Protein AF-A0A8X6N9L2-F1 (afdb_monomer_lite)

Foldseek 3Di:
DLLPVPPDQPVVCCVVCLCVLLVVVQVVVCVVVVPDRDDPLLSSLLSQVVVQVVNCVVPVDGVVVSVDDHRDDDVVSVCPPPVNVVVVPDPVVVVVVVVVVVLVPDDPVRVVVVVVVVPD

Radius of gyration: 23.27 Å; chains: 1; bounding box: 47×38×63 Å

Organism: Nephila pilipes (NCBI:txid299642)

Sequence (120 aa):
MIVFCQVGDPIKLWGKYRESLSEDIRRRMGRENRNSEPVVDTVYNLCLILLEDIVTSMSGKSLLHFGLPEPIREQSIIINNRKFMSELAYDISRLIQVVSVGVSKFNHDQKKVYMMSKQC

pLDDT: mean 82.06, std 11.24, range [50.44, 94.06]

Structure (mmCIF, N/CA/C/O backbone):
data_AF-A0A8X6N9L2-F1
#
_entry.id   AF-A0A8X6N9L2-F1
#
loop_
_atom_site.group_PDB
_atom_site.id
_atom_site.type_symbol
_atom_site.label_atom_id
_atom_site.label_alt_id
_atom_site.label_comp_id
_atom_site.label_asym_id
_atom_site.label_entity_id
_atom_site.label_seq_id
_atom_site.pdbx_PDB_ins_code
_atom_site.Cartn_x
_atom_site.Cartn_y
_atom_site.Cartn_z
_atom_site.occupancy
_atom_site.B_iso_or_equiv
_atom_site.auth_seq_id
_atom_site.auth_comp_id
_atom_site.auth_asym_id
_atom_site.auth_atom_id
_atom_site.pdbx_PDB_model_num
ATOM 1 N N . MET A 1 1 ? -0.195 -6.252 -19.982 1.00 54.47 1 MET A N 1
ATOM 2 C CA . MET A 1 1 ? -0.234 -7.008 -18.713 1.00 54.47 1 MET A CA 1
ATOM 3 C C . MET A 1 1 ? 1.038 -7.839 -18.622 1.00 54.47 1 MET A C 1
ATOM 5 O O . MET A 1 1 ? 1.294 -8.598 -19.547 1.00 54.47 1 MET A O 1
ATOM 9 N N . ILE A 1 2 ? 1.848 -7.644 -17.577 1.00 66.44 2 ILE A N 1
ATOM 10 C CA . ILE A 1 2 ? 3.257 -8.095 -17.520 1.00 66.44 2 ILE A CA 1
ATOM 11 C C . ILE A 1 2 ? 3.404 -9.629 -17.498 1.00 66.44 2 ILE A C 1
ATOM 13 O O . ILE A 1 2 ? 4.391 -10.174 -17.975 1.00 66.44 2 ILE A O 1
ATOM 17 N N . VAL A 1 3 ? 2.378 -10.343 -17.030 1.00 65.25 3 VAL A N 1
ATOM 18 C CA . VAL A 1 3 ? 2.376 -11.815 -16.947 1.00 65.25 3 VAL A CA 1
ATOM 19 C C . VAL A 1 3 ? 2.285 -12.498 -18.318 1.00 65.25 3 VAL A C 1
ATOM 21 O O . VAL A 1 3 ? 2.833 -13.578 -18.502 1.00 65.25 3 VAL A O 1
ATOM 24 N N . PHE A 1 4 ? 1.632 -11.870 -19.302 1.00 66.69 4 PHE A N 1
ATOM 25 C CA . PHE A 1 4 ? 1.475 -12.416 -20.659 1.00 66.69 4 PHE A CA 1
ATOM 26 C C . PHE A 1 4 ? 2.497 -11.831 -21.643 1.00 66.69 4 PHE A C 1
ATOM 28 O O . PHE A 1 4 ? 2.228 -11.739 -22.839 1.00 66.69 4 PHE A O 1
ATOM 35 N N . CYS A 1 5 ? 3.661 -11.399 -21.150 1.00 57.50 5 CYS A N 1
ATOM 36 C CA . CYS A 1 5 ? 4.711 -10.723 -21.916 1.00 57.50 5 CYS A CA 1
ATOM 37 C C . CYS A 1 5 ? 5.433 -11.607 -22.959 1.00 57.50 5 CYS A C 1
ATOM 39 O O . CYS A 1 5 ? 6.631 -11.465 -23.169 1.00 57.50 5 CYS A O 1
ATOM 41 N N . GLN A 1 6 ? 4.718 -12.453 -23.704 1.00 58.94 6 GLN A N 1
ATOM 42 C CA . GLN A 1 6 ? 5.256 -13.126 -24.893 1.00 58.94 6 GLN A CA 1
ATOM 43 C C . GLN A 1 6 ? 5.662 -12.134 -26.010 1.00 58.94 6 GLN A C 1
ATOM 45 O O . GLN A 1 6 ? 6.300 -12.542 -26.972 1.00 58.94 6 GLN A O 1
ATOM 50 N N . VAL A 1 7 ? 5.328 -10.836 -25.892 1.00 57.47 7 VAL A N 1
ATOM 51 C CA . VAL A 1 7 ? 5.539 -9.820 -26.946 1.00 57.47 7 VAL A CA 1
ATOM 52 C C . VAL A 1 7 ? 6.275 -8.554 -26.459 1.00 57.47 7 VAL A C 1
ATOM 54 O O . VAL A 1 7 ? 6.546 -7.661 -27.257 1.00 57.47 7 VAL A O 1
ATOM 57 N N . GLY A 1 8 ? 6.627 -8.423 -25.171 1.00 66.56 8 GLY A N 1
ATOM 58 C CA . GLY A 1 8 ? 7.213 -7.173 -24.659 1.00 66.56 8 GLY A CA 1
ATOM 59 C C . GLY A 1 8 ? 8.080 -7.322 -23.413 1.00 66.56 8 GLY A C 1
ATOM 60 O O . GLY A 1 8 ? 7.733 -8.050 -22.492 1.00 66.56 8 GLY A O 1
ATOM 61 N N . ASP A 1 9 ? 9.188 -6.583 -23.383 1.00 82.81 9 ASP A N 1
ATOM 62 C CA . ASP A 1 9 ? 10.159 -6.534 -22.284 1.00 82.81 9 ASP A CA 1
ATOM 63 C C . ASP A 1 9 ? 9.574 -5.786 -21.059 1.00 82.81 9 ASP A C 1
ATOM 65 O O . ASP A 1 9 ? 9.297 -4.581 -21.159 1.00 82.81 9 ASP A O 1
ATOM 69 N N . PRO A 1 10 ? 9.368 -6.467 -19.910 1.00 83.62 10 PRO A N 1
ATOM 70 C CA . PRO A 1 10 ? 8.803 -5.876 -18.696 1.00 83.62 10 PRO A CA 1
ATOM 71 C C . PRO A 1 10 ? 9.548 -4.634 -18.202 1.00 83.62 10 PRO A C 1
ATOM 73 O O . PRO A 1 10 ? 8.911 -3.677 -17.759 1.00 83.62 10 PRO A O 1
ATOM 76 N N . ILE A 1 11 ? 10.877 -4.609 -18.323 1.00 87.38 11 ILE A N 1
ATOM 77 C CA . ILE A 1 11 ? 11.717 -3.501 -17.852 1.00 87.38 11 ILE A CA 1
ATOM 78 C C . ILE A 1 11 ? 11.504 -2.277 -18.741 1.00 87.38 11 ILE A C 1
ATOM 80 O O . ILE A 1 11 ? 11.330 -1.162 -18.243 1.00 87.38 11 ILE A O 1
ATOM 84 N N . LYS A 1 12 ? 11.442 -2.473 -20.065 1.00 87.50 12 LYS A N 1
ATOM 85 C CA . LYS A 1 12 ? 11.141 -1.383 -21.010 1.00 87.50 12 LYS A CA 1
ATOM 86 C C . LYS A 1 12 ? 9.737 -0.829 -20.801 1.00 87.50 12 LYS A C 1
ATOM 88 O O . LYS A 1 12 ? 9.544 0.385 -20.862 1.00 87.50 12 LYS A O 1
ATOM 93 N N . LEU A 1 13 ? 8.760 -1.698 -20.539 1.00 86.88 13 LEU A N 1
ATOM 94 C CA . LEU A 1 13 ? 7.394 -1.279 -20.224 1.00 86.88 13 LEU A CA 1
ATOM 95 C C . LEU A 1 13 ? 7.345 -0.471 -18.927 1.00 86.88 13 LEU A C 1
ATOM 97 O O . LEU A 1 13 ? 6.737 0.597 -18.910 1.00 86.88 13 LEU A O 1
ATOM 101 N N . TRP A 1 14 ? 8.022 -0.930 -17.874 1.00 89.06 14 TRP A N 1
ATOM 102 C CA . TRP A 1 14 ? 8.131 -0.184 -16.625 1.00 89.06 14 TRP A CA 1
ATOM 103 C C . TRP A 1 14 ? 8.766 1.190 -16.844 1.00 89.06 14 TRP A C 1
ATOM 105 O O . TRP A 1 14 ? 8.166 2.201 -16.492 1.00 89.06 14 TRP A O 1
ATOM 115 N N . GLY A 1 15 ? 9.919 1.262 -17.513 1.00 88.75 15 GLY A N 1
ATOM 116 C CA . GLY A 1 15 ? 10.584 2.534 -17.807 1.00 88.75 15 GLY A CA 1
ATOM 117 C C . GLY A 1 15 ? 9.705 3.515 -18.590 1.00 88.75 15 GLY A C 1
ATOM 118 O O . GLY A 1 15 ? 9.709 4.708 -18.296 1.00 88.75 15 GLY A O 1
ATOM 119 N N . LYS A 1 16 ? 8.909 3.017 -19.546 1.00 90.31 16 LYS A N 1
ATOM 120 C CA . LYS A 1 16 ? 8.031 3.842 -20.388 1.00 90.31 16 LYS A CA 1
ATOM 121 C C . LYS A 1 16 ? 6.752 4.295 -19.680 1.00 90.31 16 LYS A C 1
ATOM 123 O O . LYS A 1 16 ? 6.291 5.405 -19.927 1.00 90.31 16 LYS A O 1
ATOM 128 N N . TYR A 1 17 ? 6.157 3.441 -18.848 1.00 89.50 17 TYR A N 1
ATOM 129 C CA . TYR A 1 17 ? 4.810 3.659 -18.311 1.00 89.50 17 TYR A CA 1
ATOM 130 C C . TYR A 1 17 ? 4.758 3.927 -16.800 1.00 89.50 17 TYR A C 1
ATOM 132 O O . TYR A 1 17 ? 3.687 4.277 -16.314 1.00 89.50 17 TYR A O 1
ATOM 140 N N . ARG A 1 18 ? 5.869 3.838 -16.050 1.00 89.31 18 ARG A N 1
ATOM 141 C CA . ARG A 1 18 ? 5.887 4.057 -14.584 1.00 89.31 18 ARG A CA 1
ATOM 142 C C . ARG A 1 18 ? 5.290 5.392 -14.140 1.00 89.31 18 ARG A C 1
ATOM 144 O O . ARG A 1 18 ? 4.626 5.444 -13.110 1.00 89.31 18 ARG A O 1
ATOM 151 N N . GLU A 1 19 ? 5.477 6.460 -14.919 1.00 90.75 19 GLU A N 1
ATOM 152 C CA . GLU A 1 19 ? 4.874 7.768 -14.629 1.00 90.75 19 GLU A CA 1
ATOM 153 C C . GLU A 1 19 ? 3.352 7.695 -14.648 1.00 90.75 19 GLU A C 1
ATOM 155 O O . GLU A 1 19 ? 2.696 8.103 -13.695 1.00 90.75 19 GLU A O 1
ATOM 160 N N . SER A 1 20 ? 2.805 7.125 -15.720 1.00 90.25 20 SER A N 1
ATOM 161 C CA . SER A 1 20 ? 1.365 6.992 -15.909 1.00 90.25 20 SER A CA 1
ATOM 162 C C . SER A 1 20 ? 0.759 6.005 -14.911 1.00 90.25 20 SER A C 1
ATOM 164 O O . SER A 1 20 ? -0.284 6.290 -14.333 1.00 90.25 20 SER A O 1
ATOM 166 N N . LEU A 1 21 ? 1.437 4.885 -14.639 1.00 89.19 21 LEU A N 1
ATOM 167 C CA . LEU A 1 21 ? 0.983 3.884 -13.667 1.00 89.19 21 LEU A CA 1
ATOM 168 C C . LEU A 1 21 ? 0.936 4.432 -12.234 1.00 89.19 21 LEU A C 1
ATOM 170 O O . LEU A 1 21 ? 0.100 4.011 -11.439 1.00 89.19 21 LEU A O 1
ATOM 174 N N . SER A 1 22 ? 1.819 5.374 -11.904 1.00 90.25 22 SER A N 1
ATOM 175 C CA . SER A 1 22 ? 1.922 5.950 -10.562 1.00 90.25 22 SER A CA 1
ATOM 176 C C . SER A 1 22 ? 1.199 7.293 -10.402 1.00 90.25 22 SER A C 1
ATOM 178 O O . SER A 1 22 ? 1.213 7.879 -9.317 1.00 90.25 22 SER A O 1
ATOM 180 N N . GLU A 1 23 ? 0.549 7.795 -11.455 1.00 90.94 23 GLU A N 1
ATOM 181 C CA . GLU A 1 23 ? -0.093 9.112 -11.461 1.00 90.94 23 GLU A CA 1
ATOM 182 C C . GLU A 1 23 ? -1.187 9.226 -10.391 1.00 90.94 23 GLU A C 1
ATOM 184 O O . GLU A 1 23 ? -1.212 10.182 -9.612 1.00 90.94 23 GLU A O 1
ATOM 189 N N . ASP A 1 24 ? -2.062 8.227 -10.294 1.00 87.00 24 ASP A N 1
ATOM 190 C CA . ASP A 1 24 ? -3.152 8.236 -9.317 1.00 87.00 24 ASP A CA 1
ATOM 191 C C . ASP A 1 24 ? -2.642 8.124 -7.875 1.00 87.00 24 ASP A C 1
ATOM 193 O O . ASP A 1 24 ? -3.193 8.757 -6.970 1.00 87.00 24 ASP A O 1
ATOM 197 N N . ILE A 1 25 ? -1.542 7.395 -7.661 1.00 87.12 25 ILE A N 1
ATOM 198 C CA . ILE A 1 25 ? -0.862 7.298 -6.361 1.00 87.12 25 ILE A CA 1
ATOM 199 C C . ILE A 1 25 ? -0.308 8.669 -5.963 1.00 87.12 25 ILE A C 1
ATOM 201 O O . ILE A 1 25 ? -0.522 9.126 -4.841 1.00 87.12 25 ILE A O 1
ATOM 205 N N . ARG A 1 26 ? 0.340 9.368 -6.899 1.00 88.19 26 ARG A N 1
ATOM 206 C CA . ARG A 1 26 ? 0.885 10.718 -6.696 1.00 88.19 26 ARG A CA 1
ATOM 207 C C . ARG A 1 26 ? -0.209 11.728 -6.368 1.00 88.19 26 ARG A C 1
ATOM 209 O O . ARG A 1 26 ? -0.101 12.458 -5.384 1.00 88.19 26 ARG A O 1
ATOM 216 N N . ARG A 1 27 ? -1.297 11.726 -7.146 1.00 86.00 27 ARG A N 1
ATOM 217 C CA . ARG A 1 27 ? -2.474 12.577 -6.904 1.00 86.00 27 ARG A CA 1
ATOM 218 C C . ARG A 1 27 ? -3.084 12.310 -5.536 1.00 86.00 27 ARG A C 1
ATOM 220 O O . ARG A 1 27 ? -3.485 13.247 -4.850 1.00 86.00 27 ARG A O 1
ATOM 227 N N . ARG A 1 28 ? -3.167 11.042 -5.134 1.00 83.38 28 ARG A N 1
ATOM 228 C CA . ARG A 1 28 ? -3.687 10.657 -3.826 1.00 83.38 28 ARG A CA 1
ATOM 229 C C . ARG A 1 28 ? -2.804 11.178 -2.693 1.00 83.38 28 ARG A C 1
ATOM 231 O O . ARG A 1 28 ? -3.315 11.858 -1.809 1.00 83.38 28 ARG A O 1
ATOM 238 N N . MET A 1 29 ? -1.503 10.911 -2.754 1.00 81.69 29 MET A N 1
ATOM 239 C CA . MET A 1 29 ? -0.553 11.346 -1.728 1.00 81.69 29 MET A CA 1
ATOM 240 C C . MET A 1 29 ? -0.514 12.876 -1.596 1.00 81.69 29 MET A C 1
ATOM 242 O O . MET A 1 29 ? -0.447 13.386 -0.483 1.00 81.69 29 MET A O 1
ATOM 246 N N . GLY A 1 30 ? -0.631 13.615 -2.706 1.00 80.56 30 GLY A N 1
ATOM 247 C CA . GLY A 1 30 ? -0.714 15.082 -2.684 1.00 80.56 30 GLY A CA 1
ATOM 248 C C . GLY A 1 30 ? -2.017 15.630 -2.081 1.00 80.56 30 GLY A C 1
ATOM 249 O O . GLY A 1 30 ? -2.027 16.713 -1.505 1.00 80.56 30 GLY A O 1
ATOM 250 N N . ARG A 1 31 ? -3.132 14.889 -2.159 1.00 79.94 31 ARG A N 1
ATOM 251 C CA . ARG A 1 31 ? -4.384 15.269 -1.472 1.00 79.94 31 ARG A CA 1
ATOM 252 C C . ARG A 1 31 ? -4.306 15.048 0.036 1.00 79.94 31 ARG A C 1
ATOM 254 O O . ARG A 1 31 ? -4.912 15.810 0.787 1.00 79.94 31 ARG A O 1
ATOM 261 N N . GLU A 1 32 ? -3.606 13.998 0.455 1.00 73.00 32 GLU A N 1
ATOM 262 C CA . GLU A 1 32 ? -3.410 13.645 1.865 1.00 73.00 32 GLU A CA 1
ATOM 263 C C . GLU A 1 32 ? -2.365 14.569 2.526 1.00 73.00 32 GLU A C 1
ATOM 265 O O . GLU A 1 32 ? -2.593 15.057 3.631 1.00 73.00 32 GLU A O 1
ATOM 270 N N . ASN A 1 33 ? -1.288 14.924 1.814 1.00 69.50 33 ASN A N 1
ATOM 271 C CA . ASN A 1 33 ? -0.247 15.851 2.268 1.00 69.50 33 ASN A CA 1
ATOM 272 C C . ASN A 1 33 ? -0.389 17.225 1.601 1.00 69.50 33 ASN A C 1
ATOM 274 O O . ASN A 1 33 ? 0.317 17.543 0.648 1.00 69.50 33 ASN A O 1
ATOM 278 N N . ARG A 1 34 ? -1.279 18.074 2.133 1.00 63.25 34 ARG A N 1
ATOM 279 C CA . ARG A 1 34 ? -1.603 19.400 1.557 1.00 63.25 34 ARG A CA 1
ATOM 280 C C . ARG A 1 34 ? -0.407 20.344 1.328 1.00 63.25 34 ARG A C 1
ATOM 282 O O . ARG A 1 34 ? -0.564 21.296 0.575 1.00 63.25 34 ARG A O 1
ATOM 289 N N . ASN A 1 35 ? 0.753 20.089 1.944 1.00 59.62 35 ASN A N 1
ATOM 290 C CA . ASN A 1 35 ? 1.902 21.002 1.944 1.00 59.62 35 ASN A CA 1
ATOM 291 C C . ASN A 1 35 ? 3.229 20.374 1.470 1.00 59.62 35 ASN A C 1
ATOM 293 O O . ASN A 1 35 ? 4.262 21.028 1.582 1.00 59.62 35 ASN A O 1
ATOM 297 N N . SER A 1 36 ? 3.241 19.132 0.973 1.00 67.19 36 SER A N 1
ATOM 298 C CA . SER A 1 36 ? 4.478 18.497 0.493 1.00 67.19 36 SER A CA 1
ATOM 299 C C . SER A 1 36 ? 4.208 17.641 -0.731 1.00 67.19 36 SER A C 1
ATOM 301 O O . SER A 1 36 ? 3.306 16.802 -0.717 1.00 67.19 36 SER A O 1
ATOM 303 N N . GLU A 1 37 ? 5.030 17.802 -1.769 1.00 70.62 37 GLU A N 1
ATOM 304 C CA . GLU A 1 37 ? 5.040 16.837 -2.862 1.00 70.62 37 GLU A CA 1
ATOM 305 C C . GLU A 1 37 ? 5.447 15.456 -2.329 1.00 70.62 37 GLU A C 1
ATOM 307 O O . GLU A 1 37 ? 6.298 15.359 -1.436 1.00 70.62 37 GLU A O 1
ATOM 312 N N . PRO A 1 38 ? 4.818 14.378 -2.825 1.00 70.50 38 PRO A N 1
ATOM 313 C CA . PRO A 1 38 ? 5.180 13.035 -2.421 1.00 70.50 38 PRO A CA 1
ATOM 314 C C . PRO A 1 38 ? 6.566 12.671 -2.953 1.00 70.50 38 PRO A C 1
ATOM 316 O O . PRO A 1 38 ? 6.892 12.938 -4.109 1.00 70.50 38 PRO A O 1
ATOM 319 N N . VAL A 1 39 ? 7.360 12.005 -2.117 1.00 81.25 39 VAL A N 1
ATOM 320 C CA . VAL A 1 39 ? 8.677 11.490 -2.502 1.00 81.25 39 VAL A CA 1
ATOM 321 C C . VAL A 1 39 ? 8.514 10.512 -3.671 1.00 81.25 39 VAL A C 1
ATOM 323 O O . VAL A 1 39 ? 7.753 9.545 -3.586 1.00 81.25 39 VAL A O 1
ATOM 326 N N . VAL A 1 40 ? 9.222 10.780 -4.772 1.00 81.50 40 VAL A N 1
ATOM 327 C CA . VAL A 1 40 ? 9.111 10.043 -6.044 1.00 81.50 40 VAL A CA 1
ATOM 328 C C . VAL A 1 40 ? 9.363 8.544 -5.854 1.00 81.50 40 VAL A C 1
ATOM 330 O O . VAL A 1 40 ? 8.593 7.721 -6.352 1.00 81.50 40 VAL A O 1
ATOM 333 N N . ASP A 1 41 ? 10.367 8.185 -5.054 1.00 85.12 41 ASP A N 1
ATOM 334 C CA . ASP A 1 41 ? 10.693 6.787 -4.762 1.00 85.12 41 ASP A CA 1
ATOM 335 C C . ASP A 1 41 ? 9.553 6.071 -4.026 1.00 85.12 41 ASP A C 1
ATOM 337 O O . ASP A 1 41 ? 9.209 4.939 -4.365 1.00 85.12 41 ASP A O 1
ATOM 341 N N . THR A 1 42 ? 8.884 6.744 -3.084 1.00 84.25 42 THR A N 1
ATOM 342 C CA . THR A 1 42 ? 7.716 6.193 -2.378 1.00 84.25 42 THR A CA 1
ATOM 343 C C . THR A 1 42 ? 6.551 5.942 -3.336 1.00 84.25 42 THR A C 1
ATOM 345 O O . THR A 1 42 ? 5.863 4.927 -3.228 1.00 84.25 42 THR A O 1
ATOM 348 N N . VAL A 1 43 ? 6.336 6.847 -4.296 1.00 87.50 43 VAL A N 1
ATOM 349 C CA . VAL A 1 43 ? 5.270 6.743 -5.302 1.00 87.50 43 VAL A CA 1
ATOM 350 C C . VAL A 1 43 ? 5.501 5.551 -6.233 1.00 87.50 43 VAL A C 1
ATOM 352 O O . VAL A 1 43 ? 4.577 4.767 -6.470 1.00 87.50 43 VAL A O 1
ATOM 355 N N . TYR A 1 44 ? 6.726 5.365 -6.725 1.00 90.38 44 TYR A N 1
ATOM 356 C CA . TYR A 1 44 ? 7.056 4.198 -7.543 1.00 90.38 44 TYR A CA 1
ATOM 357 C C . TYR A 1 44 ? 7.032 2.899 -6.747 1.00 90.38 44 TYR A C 1
ATOM 359 O O . TYR A 1 44 ? 6.541 1.895 -7.255 1.00 90.38 44 TYR A O 1
ATOM 367 N N . ASN A 1 45 ? 7.509 2.913 -5.503 1.00 89.50 45 ASN A N 1
ATOM 368 C CA . ASN A 1 45 ? 7.492 1.737 -4.644 1.00 89.50 45 ASN A CA 1
ATOM 369 C C . ASN A 1 45 ? 6.057 1.255 -4.375 1.00 89.50 45 ASN A C 1
ATOM 371 O O . ASN A 1 45 ? 5.753 0.081 -4.562 1.00 89.50 45 ASN A O 1
ATOM 375 N N . LEU A 1 46 ? 5.136 2.171 -4.053 1.00 88.06 46 LEU A N 1
ATOM 376 C CA . LEU A 1 46 ? 3.703 1.868 -3.941 1.00 88.06 46 LEU A CA 1
ATOM 377 C C . LEU A 1 46 ? 3.126 1.287 -5.235 1.00 88.06 46 LEU A C 1
ATOM 379 O O . LEU A 1 46 ? 2.341 0.340 -5.203 1.00 88.06 46 LEU A O 1
ATOM 383 N N . CYS A 1 47 ? 3.526 1.842 -6.377 1.00 90.50 47 CYS A N 1
ATOM 384 C CA . CYS A 1 47 ? 3.112 1.329 -7.674 1.00 90.50 47 CYS A CA 1
ATOM 385 C C . CYS A 1 47 ? 3.614 -0.105 -7.904 1.00 90.50 47 CYS A C 1
ATOM 387 O O . CYS A 1 47 ? 2.858 -0.932 -8.413 1.00 90.50 47 CYS A O 1
ATOM 389 N N . LEU A 1 48 ? 4.856 -0.412 -7.515 1.00 91.19 48 LEU A N 1
ATOM 390 C CA . LEU A 1 48 ? 5.430 -1.756 -7.604 1.00 91.19 48 LEU A CA 1
ATOM 391 C C . LEU A 1 48 ? 4.729 -2.743 -6.665 1.00 91.19 48 LEU A C 1
ATOM 393 O O . LEU A 1 48 ? 4.467 -3.861 -7.089 1.00 91.19 48 LEU A O 1
ATOM 397 N N . ILE A 1 49 ? 4.349 -2.338 -5.447 1.00 89.44 49 ILE A N 1
ATOM 398 C CA . ILE A 1 49 ? 3.573 -3.183 -4.519 1.00 89.44 49 ILE A CA 1
ATOM 399 C C . ILE A 1 49 ? 2.249 -3.614 -5.165 1.00 89.44 49 ILE A C 1
ATOM 401 O O . ILE A 1 49 ? 1.946 -4.803 -5.232 1.00 89.44 49 ILE A O 1
ATOM 405 N N . LEU A 1 50 ? 1.478 -2.654 -5.690 1.00 88.50 50 LEU A N 1
ATOM 406 C CA . LEU A 1 50 ? 0.191 -2.944 -6.334 1.00 88.50 50 LEU A CA 1
ATOM 407 C C . LEU A 1 50 ? 0.363 -3.819 -7.578 1.00 88.50 50 LEU A C 1
ATOM 409 O O . LEU A 1 50 ? -0.432 -4.725 -7.834 1.00 88.50 50 LEU A O 1
ATOM 413 N N . LEU A 1 51 ? 1.409 -3.548 -8.356 1.00 89.00 51 LEU A N 1
ATOM 414 C CA . LEU A 1 51 ? 1.746 -4.336 -9.530 1.00 89.00 51 LEU A CA 1
ATOM 415 C C . LEU A 1 51 ? 2.126 -5.772 -9.151 1.00 89.00 51 LEU A C 1
ATOM 417 O O . LEU A 1 51 ? 1.710 -6.705 -9.834 1.00 89.00 51 LEU A O 1
ATOM 421 N N . GLU A 1 52 ? 2.877 -5.955 -8.067 1.00 90.25 52 GLU A N 1
ATOM 422 C CA . GLU A 1 52 ? 3.261 -7.266 -7.557 1.00 90.25 52 GLU A CA 1
ATOM 423 C C . GLU A 1 52 ? 2.057 -8.066 -7.072 1.00 90.25 52 GLU A C 1
ATOM 425 O O . GLU A 1 52 ? 1.968 -9.250 -7.384 1.00 90.25 52 GLU A O 1
ATOM 430 N N . ASP A 1 53 ? 1.104 -7.443 -6.380 1.00 88.06 53 ASP A N 1
ATOM 431 C CA . ASP A 1 53 ? -0.115 -8.123 -5.928 1.00 88.06 53 ASP A CA 1
ATOM 432 C C . ASP A 1 53 ? -0.930 -8.647 -7.130 1.00 88.06 53 ASP A C 1
ATOM 434 O O . ASP A 1 53 ? -1.391 -9.794 -7.145 1.00 88.06 53 ASP A O 1
ATOM 438 N N . ILE A 1 54 ? -1.043 -7.846 -8.198 1.00 87.44 54 ILE A N 1
ATOM 439 C CA . ILE A 1 54 ? -1.700 -8.257 -9.449 1.00 87.44 54 ILE A CA 1
ATOM 440 C C . ILE A 1 54 ? -0.907 -9.383 -10.126 1.00 87.44 54 ILE A C 1
ATOM 442 O O . ILE A 1 54 ? -1.472 -10.412 -10.485 1.00 87.44 54 ILE A O 1
ATOM 446 N N . VAL A 1 55 ? 0.406 -9.232 -10.291 1.00 87.31 55 VAL A N 1
ATOM 447 C CA . VAL A 1 55 ? 1.244 -10.232 -10.972 1.00 87.31 55 VAL A CA 1
ATOM 448 C C . VAL A 1 55 ? 1.272 -11.557 -10.208 1.00 87.31 55 VAL A C 1
ATOM 450 O O . VAL A 1 55 ? 1.136 -12.618 -10.822 1.00 87.31 55 VAL A O 1
ATOM 453 N N . THR A 1 56 ? 1.372 -11.509 -8.883 1.00 88.31 56 THR A N 1
ATOM 454 C CA . THR A 1 56 ? 1.376 -12.690 -8.015 1.00 88.31 56 THR A CA 1
ATOM 455 C C . THR A 1 56 ? 0.021 -13.387 -8.045 1.00 88.31 56 THR A C 1
ATOM 457 O O . THR A 1 56 ? -0.023 -14.600 -8.225 1.00 88.31 56 THR A O 1
ATOM 460 N N . SER A 1 57 ? -1.091 -12.646 -7.963 1.00 87.94 57 SER A N 1
ATOM 461 C CA . SER A 1 57 ? -2.435 -13.247 -8.035 1.00 87.94 57 SER A CA 1
ATOM 462 C C . SER A 1 57 ? -2.721 -13.933 -9.375 1.00 87.94 57 SER A C 1
ATOM 464 O O . SER A 1 57 ? -3.448 -14.922 -9.417 1.00 87.94 57 SER A O 1
ATOM 466 N N . MET A 1 58 ? -2.127 -13.447 -10.466 1.00 85.12 58 MET A N 1
ATOM 467 C CA . MET A 1 58 ? -2.340 -13.997 -11.805 1.00 85.12 58 MET A CA 1
ATOM 468 C C . MET A 1 58 ? -1.365 -15.111 -12.192 1.00 85.12 58 MET A C 1
ATOM 470 O O . MET A 1 58 ? -1.725 -15.991 -12.969 1.00 85.12 58 MET A O 1
ATOM 474 N N . SER A 1 59 ? -0.119 -15.050 -11.720 1.00 85.75 59 SER A N 1
ATOM 475 C CA . SER A 1 59 ? 0.969 -15.926 -12.183 1.00 85.75 59 SER A CA 1
ATOM 476 C C . SER A 1 59 ? 1.569 -16.816 -11.100 1.00 85.75 59 SER A C 1
ATOM 478 O O . SER A 1 59 ? 2.290 -17.759 -11.421 1.00 85.75 59 SER A O 1
ATOM 480 N N . GLY A 1 60 ? 1.323 -16.496 -9.828 1.00 86.50 60 GLY A N 1
ATOM 481 C CA . GLY A 1 60 ? 1.998 -17.098 -8.679 1.00 86.50 60 GLY A CA 1
ATOM 482 C C . GLY A 1 60 ? 3.477 -16.720 -8.538 1.00 86.50 60 GLY A C 1
ATOM 483 O O . GLY A 1 60 ? 4.157 -17.278 -7.684 1.00 86.50 60 GLY A O 1
ATOM 484 N N . LYS A 1 61 ? 4.002 -15.810 -9.370 1.00 87.62 61 LYS A N 1
ATOM 485 C CA . LYS A 1 61 ? 5.418 -15.413 -9.386 1.00 87.62 61 LYS A CA 1
ATOM 486 C C . LYS A 1 61 ? 5.592 -13.954 -8.968 1.00 87.62 61 LYS A C 1
ATOM 488 O O . LYS A 1 61 ? 4.718 -13.133 -9.236 1.00 87.62 61 LYS A O 1
ATOM 493 N N . SER A 1 62 ? 6.737 -13.638 -8.363 1.00 87.62 62 SER A N 1
ATOM 494 C CA . SER A 1 62 ? 7.105 -12.272 -7.972 1.00 87.62 62 SER A CA 1
ATOM 495 C C . SER A 1 62 ? 7.573 -11.429 -9.160 1.00 87.62 62 SER A C 1
ATOM 497 O O . SER A 1 62 ? 7.904 -11.952 -10.231 1.00 87.62 62 SER A O 1
ATOM 499 N N . LEU A 1 63 ? 7.656 -10.110 -8.961 1.00 88.00 63 LEU A N 1
ATOM 500 C CA . LEU A 1 63 ? 8.152 -9.174 -9.978 1.00 88.00 63 LEU A CA 1
ATOM 501 C C . LEU A 1 63 ? 9.606 -9.445 -10.391 1.00 88.00 63 LEU A C 1
ATOM 503 O O . LEU A 1 63 ? 9.947 -9.272 -11.565 1.00 88.00 63 LEU A O 1
ATOM 507 N N . LEU A 1 64 ? 10.427 -9.956 -9.468 1.00 88.12 64 LEU A N 1
ATOM 508 C CA . LEU A 1 64 ? 11.809 -10.361 -9.741 1.00 88.12 64 LEU A CA 1
ATOM 509 C C . LEU A 1 64 ? 11.907 -11.391 -10.871 1.00 88.12 64 LEU A C 1
ATOM 511 O O . LEU A 1 64 ? 12.831 -11.331 -11.679 1.00 88.12 64 LEU A O 1
ATOM 515 N N . HIS A 1 65 ? 10.931 -12.298 -10.991 1.00 86.81 65 HIS A N 1
ATOM 516 C CA . HIS A 1 65 ? 10.910 -13.289 -12.071 1.00 86.81 65 HIS A CA 1
ATOM 517 C C . HIS A 1 65 ? 10.808 -12.653 -13.468 1.00 86.81 65 HIS A C 1
ATOM 519 O O . HIS A 1 65 ? 11.191 -13.263 -14.462 1.00 86.81 65 HIS A O 1
ATOM 525 N N . PHE A 1 66 ? 10.303 -11.422 -13.541 1.00 85.75 66 PHE A N 1
ATOM 526 C CA . PHE A 1 66 ? 10.154 -10.645 -14.768 1.00 85.75 66 PHE A CA 1
ATOM 527 C C . PHE A 1 66 ? 11.260 -9.586 -14.930 1.00 85.75 66 PHE A C 1
ATOM 529 O O . PHE A 1 66 ? 11.181 -8.763 -15.840 1.00 85.75 66 PHE A O 1
ATOM 536 N N . GLY A 1 67 ? 12.283 -9.592 -14.064 1.00 86.19 67 GLY A N 1
ATOM 537 C CA . GLY A 1 67 ? 13.402 -8.643 -14.091 1.00 86.19 67 GLY A CA 1
ATOM 538 C C . GLY A 1 67 ? 13.068 -7.250 -13.548 1.00 86.19 67 GLY A C 1
ATOM 539 O O . GLY A 1 67 ? 13.825 -6.307 -13.772 1.00 86.19 67 GLY A O 1
ATOM 540 N N . LEU A 1 68 ? 11.933 -7.097 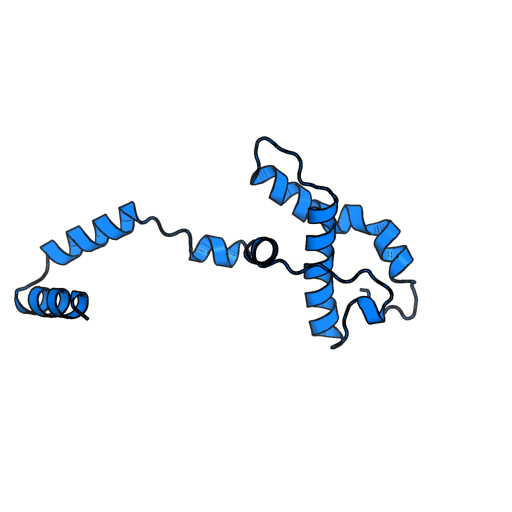-12.863 1.00 88.81 68 LEU A N 1
ATOM 541 C CA . LEU A 1 68 ? 11.516 -5.830 -12.266 1.00 88.81 68 LEU A CA 1
ATOM 542 C C . LEU A 1 68 ? 12.074 -5.664 -10.843 1.00 88.81 68 LEU A C 1
ATOM 544 O O . LEU A 1 68 ? 12.361 -6.669 -10.188 1.00 88.81 68 LEU A O 1
ATOM 548 N N . PRO A 1 69 ? 12.210 -4.417 -10.349 1.00 88.00 69 PRO A N 1
ATOM 549 C CA . PRO A 1 69 ? 12.641 -4.164 -8.979 1.00 88.00 69 PRO A CA 1
ATOM 550 C C . PRO A 1 69 ? 11.665 -4.772 -7.970 1.00 88.00 69 PRO A C 1
ATOM 552 O O . PRO A 1 69 ? 10.448 -4.695 -8.156 1.00 88.00 69 PRO A O 1
ATOM 555 N N . GLU A 1 70 ? 12.205 -5.341 -6.895 1.00 86.00 70 GLU A N 1
ATOM 556 C CA . GLU A 1 70 ? 1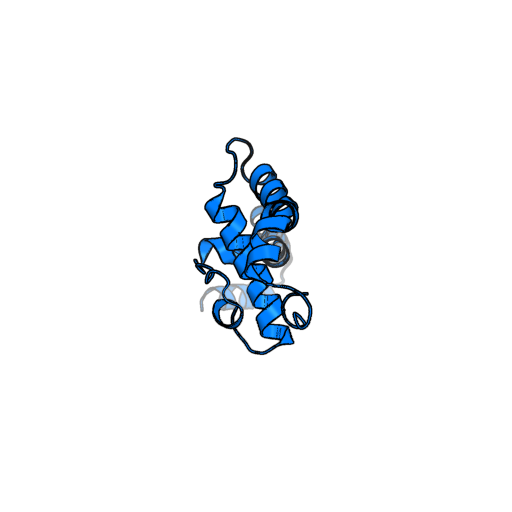1.399 -5.850 -5.789 1.00 86.00 70 GLU A CA 1
ATOM 557 C C . GLU A 1 70 ? 10.864 -4.677 -4.951 1.00 86.00 70 GLU A C 1
ATOM 559 O O . GLU A 1 70 ? 11.637 -3.784 -4.584 1.00 86.00 70 GLU A O 1
ATOM 564 N N . PRO A 1 71 ? 9.552 -4.624 -4.676 1.00 87.50 71 PRO A N 1
ATOM 565 C CA . PRO A 1 71 ? 8.986 -3.561 -3.864 1.00 87.50 71 PRO A CA 1
ATOM 566 C C . PRO A 1 71 ? 9.364 -3.709 -2.387 1.00 87.50 71 PRO A C 1
ATOM 568 O O . PRO A 1 71 ? 9.331 -4.794 -1.809 1.00 87.50 71 PRO A O 1
ATOM 571 N N . ILE A 1 72 ? 9.621 -2.580 -1.735 1.00 86.75 72 ILE A N 1
ATOM 572 C CA . ILE A 1 72 ? 9.871 -2.501 -0.297 1.00 86.75 72 ILE A CA 1
ATOM 573 C C . ILE A 1 72 ? 8.528 -2.394 0.427 1.00 86.75 72 ILE A C 1
ATOM 575 O O . ILE A 1 72 ? 7.851 -1.363 0.391 1.00 86.75 72 ILE A O 1
ATOM 579 N N . ARG A 1 73 ? 8.132 -3.470 1.103 1.00 80.25 73 ARG A N 1
ATOM 580 C CA . ARG A 1 73 ? 6.867 -3.571 1.839 1.00 80.25 73 ARG A CA 1
ATOM 581 C C . ARG A 1 73 ? 7.031 -3.100 3.286 1.00 80.25 73 ARG A C 1
ATOM 583 O O . ARG A 1 73 ? 7.067 -3.908 4.207 1.00 80.25 73 ARG A O 1
ATOM 590 N N . GLU A 1 74 ? 7.112 -1.788 3.501 1.00 73.69 74 GLU A N 1
ATOM 591 C CA . GLU A 1 74 ? 6.979 -1.237 4.857 1.00 73.69 74 GLU A CA 1
ATOM 592 C C . GLU A 1 74 ? 5.507 -1.204 5.288 1.00 73.69 74 GLU A C 1
ATOM 594 O O . GLU A 1 74 ? 4.628 -0.791 4.528 1.00 73.69 74 GLU A O 1
ATOM 599 N N . GLN A 1 75 ? 5.224 -1.603 6.532 1.00 60.75 75 GLN A N 1
ATOM 600 C CA . GLN A 1 75 ? 3.860 -1.675 7.072 1.00 60.75 75 GLN A CA 1
ATOM 601 C C . GLN A 1 75 ? 3.104 -0.337 6.945 1.00 60.75 75 GLN A C 1
ATOM 603 O O . GLN A 1 75 ? 1.916 -0.316 6.629 1.00 60.75 75 GLN A O 1
ATOM 608 N N . SER A 1 76 ? 3.809 0.782 7.136 1.00 61.53 76 SER A N 1
ATOM 609 C CA . SER A 1 76 ? 3.305 2.157 6.994 1.00 61.53 76 SER A CA 1
ATOM 610 C C . SER A 1 76 ? 2.781 2.466 5.586 1.00 61.53 76 SER A C 1
ATOM 612 O O . SER A 1 76 ? 1.817 3.212 5.432 1.00 61.53 76 SER A O 1
ATOM 614 N N . ILE A 1 77 ? 3.383 1.863 4.560 1.00 61.59 77 ILE A N 1
ATOM 615 C CA . ILE A 1 77 ? 3.077 2.082 3.144 1.00 61.59 77 ILE A CA 1
ATOM 616 C C . ILE A 1 77 ? 1.847 1.256 2.719 1.00 61.59 77 ILE A C 1
ATOM 618 O O . ILE A 1 77 ? 1.020 1.720 1.932 1.00 61.59 77 ILE A O 1
ATOM 622 N N . ILE A 1 78 ? 1.682 0.056 3.285 1.00 59.16 78 ILE A N 1
ATOM 623 C CA . ILE A 1 78 ? 0.602 -0.899 2.966 1.00 59.16 78 ILE A CA 1
ATOM 624 C C . ILE A 1 78 ? -0.746 -0.473 3.574 1.00 59.16 78 ILE A C 1
ATOM 626 O O . ILE A 1 78 ? -1.801 -0.692 2.976 1.00 59.16 78 ILE A O 1
ATOM 630 N N . ILE A 1 79 ? -0.730 0.179 4.743 1.00 55.59 79 ILE A N 1
ATOM 631 C CA . ILE A 1 79 ? -1.944 0.603 5.473 1.00 55.59 79 ILE A CA 1
ATOM 632 C C . ILE A 1 79 ? -2.726 1.709 4.734 1.00 55.59 79 ILE A C 1
ATOM 634 O O . ILE A 1 79 ? -3.884 1.978 5.048 1.00 55.59 79 ILE A O 1
ATOM 638 N N . ASN A 1 80 ? -2.192 2.255 3.638 1.00 58.78 80 ASN A N 1
ATOM 639 C CA . ASN A 1 80 ? -2.907 3.162 2.742 1.00 58.78 80 ASN A CA 1
ATOM 640 C C . ASN A 1 80 ? -4.073 2.508 1.966 1.00 58.78 80 ASN A C 1
ATOM 642 O O . ASN A 1 80 ? -4.499 3.034 0.940 1.00 58.78 80 ASN A O 1
ATOM 646 N N . ASN A 1 81 ? -4.681 1.408 2.406 1.00 64.94 81 ASN A N 1
ATOM 647 C CA . ASN A 1 81 ? -5.937 0.956 1.815 1.00 64.94 81 ASN A CA 1
ATOM 648 C C . ASN A 1 81 ? -7.084 1.885 2.259 1.00 64.94 81 ASN A C 1
ATOM 650 O O . ASN A 1 81 ? -7.513 1.866 3.409 1.00 64.94 81 ASN A O 1
ATOM 654 N N . ARG A 1 82 ? -7.606 2.706 1.336 1.00 62.44 82 ARG A N 1
ATOM 655 C CA . ARG A 1 82 ? -8.677 3.679 1.623 1.00 62.44 82 ARG A CA 1
ATOM 656 C C . ARG A 1 82 ? -9.915 3.027 2.238 1.00 62.44 82 ARG A C 1
ATOM 658 O O . ARG A 1 82 ? -10.539 3.642 3.094 1.00 62.44 82 ARG A O 1
ATOM 665 N N . LYS A 1 83 ? -10.290 1.823 1.790 1.00 65.69 83 LYS A N 1
ATOM 666 C CA . LYS A 1 83 ? -11.465 1.120 2.328 1.00 65.69 83 LYS A CA 1
ATOM 667 C C . LYS A 1 83 ? -11.228 0.748 3.785 1.00 65.69 83 LYS A C 1
ATOM 669 O O . LYS A 1 83 ? -12.032 1.106 4.630 1.00 65.69 83 LYS A O 1
ATOM 674 N N . PHE A 1 84 ? -10.061 0.177 4.069 1.00 68.44 84 PHE A N 1
ATOM 675 C CA . PHE A 1 84 ? -9.640 -0.154 5.426 1.00 68.44 84 PHE A CA 1
ATOM 676 C C . PHE A 1 84 ? -9.585 1.083 6.337 1.00 68.44 84 PHE A C 1
ATOM 678 O O . PHE A 1 84 ? -10.177 1.098 7.410 1.00 68.44 84 PHE A O 1
ATOM 685 N N . MET A 1 85 ? -8.965 2.174 5.878 1.00 72.25 85 MET A N 1
ATOM 686 C CA . MET A 1 85 ? -8.921 3.430 6.633 1.00 72.25 85 MET A CA 1
ATOM 687 C C . MET A 1 85 ? -10.308 4.044 6.844 1.00 72.25 85 MET A C 1
ATOM 689 O O . MET A 1 85 ? -10.580 4.583 7.910 1.00 72.25 85 MET A O 1
ATOM 693 N N . SER A 1 86 ? -11.196 3.954 5.851 1.00 73.50 86 SER A N 1
ATOM 694 C CA . SER A 1 86 ? -12.576 4.434 5.964 1.00 73.50 86 SER A CA 1
ATOM 695 C C . SER A 1 86 ? -13.409 3.596 6.931 1.00 73.50 86 SER A C 1
ATOM 697 O O . SER A 1 86 ? -14.294 4.146 7.576 1.00 73.50 86 SER A O 1
ATOM 699 N N . GLU A 1 87 ? -13.157 2.291 7.017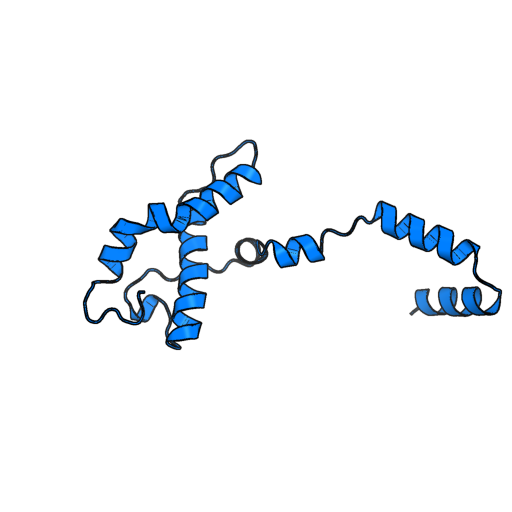 1.00 78.88 87 GLU A N 1
ATOM 700 C CA . GLU A 1 87 ? -13.805 1.402 7.985 1.00 78.88 87 GLU A CA 1
ATOM 701 C C . GLU A 1 87 ? -13.329 1.686 9.414 1.00 78.88 87 GLU A C 1
ATOM 703 O O . GLU A 1 87 ? -14.110 1.568 10.352 1.00 78.88 87 GLU A O 1
ATOM 708 N N . LEU A 1 88 ? -12.073 2.109 9.583 1.00 78.25 88 LEU A N 1
ATOM 709 C CA . LEU A 1 88 ? -11.493 2.433 10.888 1.00 78.25 88 LEU A CA 1
ATOM 710 C C . LEU A 1 88 ? -11.667 3.896 11.320 1.00 78.25 88 LEU A C 1
ATOM 712 O O . LEU A 1 88 ? -11.406 4.219 12.479 1.00 78.25 88 LEU A O 1
ATOM 716 N N . ALA A 1 89 ? -12.112 4.785 10.429 1.00 82.88 89 ALA A N 1
ATOM 717 C CA . ALA A 1 89 ? -12.326 6.207 10.704 1.00 82.88 89 ALA A CA 1
ATOM 718 C C . ALA A 1 89 ? -13.614 6.457 11.515 1.00 82.88 89 ALA A C 1
ATOM 720 O O . ALA A 1 89 ? -14.498 7.216 11.110 1.00 82.88 89 ALA A O 1
ATOM 721 N N . TYR A 1 90 ? -13.733 5.797 12.666 1.00 85.56 90 TYR A N 1
ATOM 722 C CA . TYR A 1 90 ? -14.859 5.951 13.573 1.00 85.56 90 TYR A CA 1
ATOM 723 C C . TYR A 1 90 ? -14.873 7.342 14.215 1.00 85.56 90 TYR A C 1
ATOM 725 O O . TYR A 1 90 ? -13.878 7.799 14.778 1.00 85.56 90 TYR A O 1
ATOM 733 N N . ASP A 1 91 ? -16.038 7.989 14.210 1.00 90.56 91 ASP A N 1
ATOM 734 C CA . ASP A 1 91 ? -16.275 9.195 15.002 1.00 90.56 91 ASP A CA 1
ATOM 735 C C . ASP A 1 91 ? -16.454 8.806 16.475 1.00 90.56 91 ASP A C 1
ATOM 737 O O . ASP A 1 91 ? -17.552 8.478 16.937 1.00 90.56 91 ASP A O 1
ATOM 741 N N . ILE A 1 92 ? -15.340 8.804 17.207 1.00 91.81 92 ILE A N 1
ATOM 742 C CA . ILE A 1 92 ? -15.291 8.419 18.620 1.00 91.81 92 ILE A CA 1
ATOM 743 C C . ILE A 1 92 ? -16.215 9.302 19.467 1.00 91.81 92 ILE A C 1
ATOM 745 O O . ILE A 1 92 ? -16.907 8.792 20.348 1.00 91.81 92 ILE A O 1
ATOM 749 N N . SER A 1 93 ? -16.293 10.601 19.171 1.00 93.25 93 SER A N 1
ATOM 750 C CA . SER A 1 93 ? -17.155 11.544 19.891 1.00 93.25 93 SER A CA 1
ATOM 751 C C . SER A 1 93 ? -18.629 11.175 19.729 1.00 93.25 93 SER A C 1
ATOM 753 O O . SER A 1 93 ? -19.366 11.076 20.714 1.00 93.25 93 SER A O 1
ATOM 755 N N . ARG A 1 94 ? -19.052 10.885 18.494 1.00 93.69 94 ARG A N 1
ATOM 756 C CA . ARG A 1 94 ? -20.413 10.420 18.207 1.00 93.69 94 ARG A CA 1
ATOM 757 C C . ARG A 1 94 ? -20.697 9.061 18.840 1.00 93.69 94 ARG A C 1
ATOM 759 O O . ARG A 1 94 ? -21.781 8.868 19.388 1.00 93.69 94 ARG A O 1
ATOM 766 N N . LEU A 1 95 ? -19.749 8.126 18.798 1.00 93.25 95 LEU A N 1
ATOM 767 C CA . LEU A 1 95 ? -19.909 6.806 19.414 1.00 93.25 95 LEU A CA 1
ATOM 768 C C . LEU A 1 95 ? -20.082 6.901 20.935 1.00 93.25 95 LEU A C 1
ATOM 770 O O . LEU A 1 95 ? -20.984 6.268 21.484 1.00 93.25 95 LEU A O 1
ATOM 774 N N . ILE A 1 96 ? -19.293 7.739 21.612 1.00 93.19 96 ILE A N 1
ATOM 775 C CA . ILE A 1 96 ? -19.437 7.997 23.053 1.00 93.19 96 ILE A CA 1
ATOM 776 C C . ILE A 1 96 ? -20.823 8.573 23.363 1.00 93.19 96 ILE A C 1
ATOM 778 O O . ILE A 1 96 ? -21.476 8.137 24.314 1.00 93.19 96 ILE A O 1
ATOM 782 N N . GLN A 1 97 ? -21.310 9.510 22.544 1.00 94.06 97 GLN A N 1
ATOM 783 C CA . GLN A 1 97 ? -22.642 10.086 22.716 1.00 94.06 97 GLN A CA 1
ATOM 784 C C . GLN A 1 97 ? -23.747 9.032 22.558 1.00 94.06 97 GLN A C 1
ATOM 786 O O . GLN A 1 97 ? -24.659 8.970 23.385 1.00 94.06 97 GLN A O 1
ATOM 791 N N . VAL A 1 98 ? -23.656 8.177 21.534 1.00 93.50 98 VAL A N 1
ATOM 792 C CA . VAL A 1 98 ? -24.607 7.075 21.303 1.00 93.50 98 VAL A CA 1
ATOM 793 C C . VAL A 1 98 ? -24.637 6.124 22.497 1.00 93.50 98 VAL A C 1
ATOM 795 O O . VAL A 1 98 ? -25.717 5.768 22.968 1.00 93.50 98 VAL A O 1
ATOM 798 N N . VAL A 1 99 ? -23.469 5.760 23.032 1.00 92.38 99 VAL A N 1
ATOM 799 C CA . VAL A 1 99 ? -23.362 4.900 24.218 1.00 92.38 99 VAL A CA 1
ATOM 800 C C . VAL A 1 99 ? -23.990 5.572 25.440 1.00 92.38 99 VAL A C 1
ATOM 802 O O . VAL A 1 99 ? -24.796 4.949 26.124 1.00 92.38 99 VAL A O 1
ATOM 805 N N . SER A 1 100 ? -23.689 6.848 25.691 1.00 90.75 100 SER A N 1
ATOM 806 C CA . SER A 1 100 ? -24.237 7.601 26.829 1.00 90.75 100 SER A CA 1
ATOM 807 C C . SER A 1 100 ? -25.771 7.682 26.795 1.00 90.75 100 SER A C 1
ATOM 809 O O . SER A 1 100 ? -26.447 7.388 27.785 1.00 90.75 100 SER A O 1
ATOM 811 N N . VAL A 1 101 ? -26.343 7.992 25.625 1.00 93.25 101 VAL A N 1
ATOM 812 C CA . VAL A 1 101 ? -27.801 8.048 25.423 1.00 93.25 101 VAL A CA 1
ATOM 813 C C . VAL A 1 101 ? -28.444 6.661 25.500 1.00 93.25 101 VAL A C 1
ATOM 815 O O . VAL A 1 101 ? -29.575 6.534 25.962 1.00 93.25 101 VAL A O 1
ATOM 818 N N . GLY A 1 102 ? -27.756 5.613 25.048 1.00 91.00 102 GLY A N 1
ATOM 819 C CA . GLY A 1 102 ? -28.241 4.240 25.168 1.00 91.00 102 GLY A CA 1
ATOM 820 C C . GLY A 1 102 ? -28.322 3.797 26.628 1.00 91.00 102 GLY A C 1
ATOM 821 O O . GLY A 1 102 ? -29.379 3.367 27.085 1.00 91.00 102 GLY A O 1
ATOM 822 N N . VAL A 1 103 ? -27.235 3.986 27.380 1.00 90.06 103 VAL A N 1
ATOM 823 C CA . VAL A 1 103 ? -27.126 3.576 28.790 1.00 90.06 103 VAL A CA 1
ATOM 824 C C . VAL A 1 103 ? -28.141 4.302 29.679 1.00 90.06 103 VAL A C 1
ATOM 826 O O . VAL A 1 103 ? -28.661 3.709 30.628 1.00 90.06 103 VAL A O 1
ATOM 829 N N . SER A 1 104 ? -28.482 5.558 29.374 1.00 88.50 104 SER A N 1
ATOM 830 C CA . SER A 1 104 ? -29.498 6.295 30.138 1.00 88.50 104 SER A CA 1
ATOM 831 C C . SER A 1 104 ? -30.906 5.699 30.003 1.00 88.50 104 SER A C 1
ATOM 833 O O . SER A 1 104 ? -31.695 5.808 30.941 1.00 88.50 104 SER A O 1
ATOM 835 N N . LYS A 1 105 ? -31.195 5.000 28.897 1.00 92.81 105 LYS A N 1
ATOM 836 C CA . LYS A 1 105 ? -32.486 4.345 28.616 1.00 92.81 105 LYS A CA 1
ATOM 837 C C . LYS A 1 105 ? -32.587 2.909 29.136 1.00 92.81 105 LYS A C 1
ATOM 839 O O . LYS A 1 105 ? -33.650 2.304 29.032 1.00 92.81 105 LYS A O 1
ATOM 844 N N . PHE A 1 106 ? -31.503 2.346 29.661 1.00 93.62 106 PHE A N 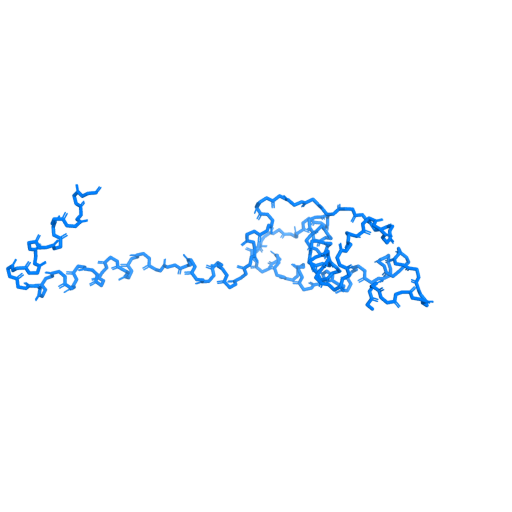1
ATOM 845 C CA . PHE A 1 106 ? -31.490 0.961 30.122 1.00 93.62 106 PHE A CA 1
ATOM 846 C C . PHE A 1 106 ? -32.331 0.761 31.384 1.00 93.62 106 PHE A C 1
ATOM 848 O O . PHE A 1 106 ? -32.316 1.587 32.305 1.00 93.62 106 PHE A O 1
ATOM 855 N N . ASN A 1 107 ? -32.995 -0.392 31.450 1.00 92.38 107 ASN A N 1
ATOM 856 C CA . ASN A 1 107 ? -33.603 -0.882 32.682 1.00 92.38 107 ASN A CA 1
ATOM 857 C C . ASN A 1 107 ? -32.536 -1.442 33.649 1.00 92.38 107 ASN A C 1
ATOM 859 O O . ASN A 1 107 ? -31.344 -1.493 33.332 1.00 92.38 107 ASN A O 1
ATOM 863 N N . HIS A 1 108 ? -32.957 -1.824 34.856 1.00 90.50 108 HIS A N 1
ATOM 864 C CA . HIS A 1 108 ? -32.048 -2.284 35.908 1.00 90.50 108 HIS A CA 1
ATOM 865 C C . HIS A 1 108 ? -31.174 -3.470 35.463 1.00 90.50 108 HIS A C 1
ATOM 867 O O . HIS A 1 108 ? -29.952 -3.427 35.622 1.00 90.50 108 HIS A O 1
ATOM 873 N N . ASP A 1 109 ? -31.777 -4.475 34.827 1.00 92.25 109 ASP A N 1
ATOM 874 C CA . ASP A 1 109 ? -31.077 -5.689 34.399 1.00 92.25 109 ASP A CA 1
ATOM 875 C C . ASP A 1 109 ? -30.095 -5.412 33.252 1.00 92.25 109 ASP A C 1
ATOM 877 O O . ASP A 1 109 ? -28.955 -5.875 33.275 1.00 92.25 109 ASP A O 1
ATOM 881 N N . GLN A 1 110 ? -30.482 -4.574 32.287 1.00 91.81 110 GLN A N 1
ATOM 882 C CA . GLN A 1 110 ? -29.614 -4.147 31.185 1.00 91.81 110 GLN A CA 1
ATOM 883 C C . GLN A 1 110 ? -28.408 -3.337 31.679 1.00 91.81 110 GLN A C 1
ATOM 885 O O . GLN A 1 110 ? -27.292 -3.547 31.201 1.00 91.81 110 GLN A O 1
ATOM 890 N N . LYS A 1 111 ? -28.598 -2.444 32.665 1.00 90.12 111 LYS A N 1
ATOM 891 C CA . LYS A 1 111 ? -27.485 -1.706 33.293 1.00 90.12 111 LYS A CA 1
ATOM 892 C C . LYS A 1 111 ? -26.527 -2.649 34.005 1.00 90.12 111 LYS A C 1
ATOM 894 O O . LYS A 1 111 ? -25.317 -2.502 33.853 1.00 90.12 111 LYS A O 1
ATOM 899 N N . LYS A 1 112 ? -27.065 -3.625 34.739 1.00 91.44 112 LYS A N 1
ATOM 900 C CA . LYS A 1 112 ? -26.272 -4.620 35.461 1.00 91.44 112 LYS A CA 1
ATOM 901 C C . LYS A 1 112 ? -25.392 -5.433 34.507 1.00 91.44 112 LYS A C 1
ATOM 903 O O . LYS A 1 112 ? -24.186 -5.507 34.722 1.00 91.44 112 LYS A O 1
ATOM 908 N N . VAL A 1 113 ? -25.958 -5.958 33.417 1.00 91.50 113 VAL A N 1
ATOM 909 C CA . VAL A 1 113 ? -25.202 -6.715 32.400 1.00 91.50 113 VAL A CA 1
ATOM 910 C C . VAL A 1 113 ? -24.156 -5.837 31.705 1.00 91.50 113 VAL A C 1
ATOM 912 O O . VAL A 1 113 ? -23.009 -6.255 31.548 1.00 91.50 113 VAL A O 1
ATOM 915 N N . TYR A 1 114 ? -24.509 -4.600 31.340 1.00 90.81 114 TYR A N 1
ATOM 916 C CA . TYR A 1 114 ? -23.571 -3.668 30.710 1.00 90.81 114 TYR A CA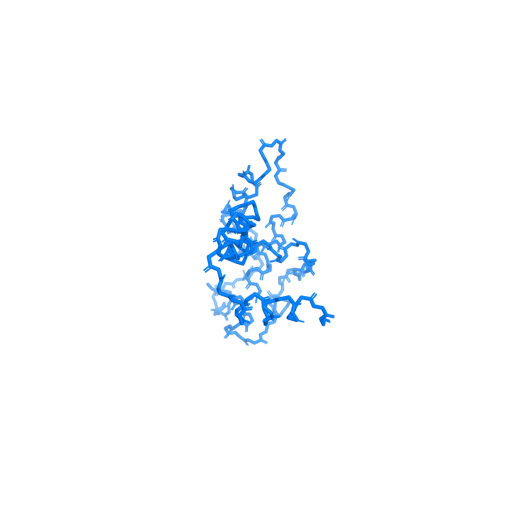 1
ATOM 917 C C . TYR A 1 114 ? -22.365 -3.356 31.613 1.00 90.81 114 TYR A C 1
ATOM 919 O O . TYR A 1 114 ? -21.230 -3.401 31.143 1.00 90.81 114 TYR A O 1
ATOM 927 N N . MET A 1 115 ? -22.584 -3.105 32.909 1.00 88.44 115 MET A N 1
ATOM 928 C CA . MET A 1 115 ? -21.499 -2.865 33.871 1.00 88.44 115 MET A CA 1
ATOM 929 C C . MET A 1 115 ? -20.607 -4.097 34.053 1.00 88.44 115 MET A C 1
ATOM 931 O O . MET A 1 115 ? -19.388 -3.964 34.031 1.00 88.44 115 MET A O 1
ATOM 935 N N . MET A 1 116 ? -21.192 -5.297 34.144 1.00 88.12 116 MET A N 1
ATOM 936 C CA . MET A 1 116 ? -20.419 -6.542 34.237 1.00 88.12 116 MET A CA 1
ATOM 937 C C . MET A 1 116 ? -19.539 -6.772 32.999 1.00 88.12 116 MET A C 1
ATOM 939 O O . MET A 1 116 ? -18.387 -7.166 33.136 1.00 88.12 116 MET A O 1
ATOM 943 N N . SER A 1 117 ? -20.039 -6.461 31.796 1.00 84.38 117 SER A N 1
ATOM 944 C CA . SER A 1 117 ? -19.279 -6.618 30.543 1.00 84.38 117 SER A CA 1
ATOM 945 C C . SER A 1 117 ? -18.084 -5.668 30.393 1.00 84.38 117 SER A C 1
ATOM 947 O O . SER A 1 117 ? -17.218 -5.905 29.559 1.00 84.38 117 SER A O 1
ATOM 949 N N . LYS A 1 118 ? -18.034 -4.583 31.176 1.00 79.69 118 LYS A N 1
ATOM 950 C CA . LYS A 1 118 ? -16.942 -3.597 31.157 1.00 79.69 118 LYS A CA 1
ATOM 951 C C . LYS A 1 118 ? -15.784 -3.951 32.095 1.00 79.69 118 LYS A C 1
ATOM 953 O O . LYS A 1 118 ? -14.796 -3.224 32.099 1.00 79.69 118 LYS A O 1
ATOM 958 N N . GLN A 1 119 ? -15.934 -4.996 32.909 1.00 67.69 119 GLN A N 1
ATOM 959 C CA . GLN A 1 119 ? -15.023 -5.318 34.011 1.00 67.69 119 GLN A CA 1
ATOM 960 C C . GLN A 1 119 ? -14.178 -6.583 33.770 1.00 67.69 119 GLN A C 1
ATOM 962 O O . GLN A 1 119 ? -13.345 -6.914 34.612 1.00 67.69 119 GLN A O 1
ATOM 967 N N . CYS A 1 120 ? -14.385 -7.261 32.636 1.00 50.44 120 CYS A N 1
ATOM 968 C CA . CYS A 1 120 ? -13.498 -8.291 32.085 1.00 50.44 120 CYS A CA 1
ATOM 969 C C . CYS A 1 120 ? -12.523 -7.665 31.085 1.00 50.44 120 CYS A C 1
ATOM 971 O O . CYS A 1 120 ? -11.374 -8.151 31.034 1.00 50.44 120 CYS A O 1
#

Secondary structure (DSSP, 8-state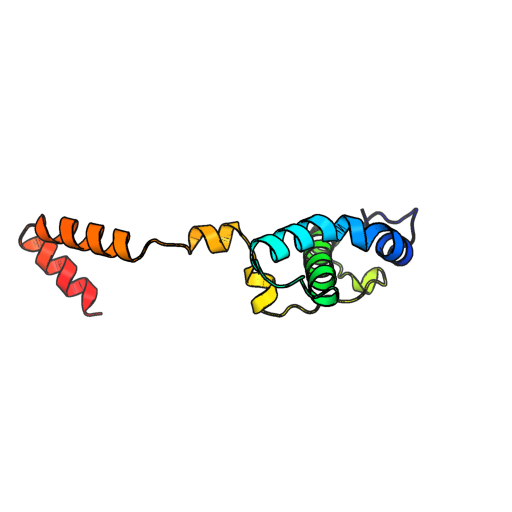):
-GGG-SSS-HHHHHHHHHHHHTHHHHHHHHHHSTTSPPPHHHHHHHHHHHHHHHHHHHHS--GGGGTPPPP---HHHHT--HHHHHHH---HHHHHHHHHHHHHT--HHHHHHHHHHT--